Protein AF-A0A919NS58-F1 (afdb_monomer)

Mean predicted aligned error: 2.95 Å

Solvent-accessible surface area (backbone atoms only — not comparable to full-atom values)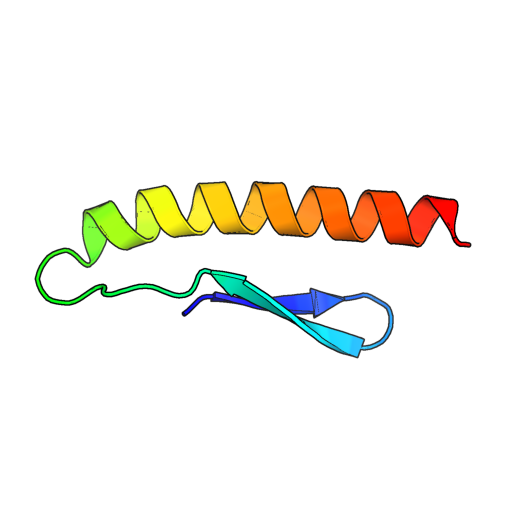: 3019 Å² total; per-residue (Å²): 112,47,68,49,69,49,98,88,68,48,83,43,83,54,38,83,70,90,47,81,98,38,58,71,64,44,48,58,54,47,48,57,52,26,51,56,49,49,55,51,51,53,58,48,55,63,71,78,103

InterPro domains:
  IPR009241 Toxin HigB-like [PF05973] (2-38)

Sequence (49 aa):
MIFAFDPAREAIFLVAGDKAGRWQSWYQDAIALADARFSAHLAELEKER

Foldseek 3Di:
DDWDADPVRDIGDQDDDDCPPPVPVCCVVSVVSSVVVVVVVVVVVVVVD

pLDDT: mean 94.49, std 4.2, range [76.94, 98.25]

Structure (mmCIF, N/CA/C/O backbone):
data_AF-A0A919NS58-F1
#
_entry.id   AF-A0A919NS58-F1
#
loop_
_atom_site.group_PDB
_atom_site.id
_atom_site.type_symbol
_atom_site.label_atom_id
_atom_site.label_alt_id
_atom_site.label_comp_id
_atom_site.label_asym_id
_atom_site.label_entity_id
_atom_site.label_seq_id
_atom_site.pdbx_PDB_ins_code
_atom_site.Cartn_x
_atom_site.Cartn_y
_atom_site.Cartn_z
_atom_site.occupancy
_atom_site.B_iso_or_equiv
_atom_site.auth_seq_id
_atom_site.auth_comp_id
_atom_site.auth_asym_id
_atom_site.auth_atom_id
_atom_site.pdbx_PDB_model_num
ATOM 1 N N . MET A 1 1 ? 8.276 -2.677 -5.294 1.00 90.88 1 MET A N 1
ATOM 2 C CA . MET A 1 1 ? 7.676 -3.161 -4.038 1.00 90.88 1 MET A CA 1
ATOM 3 C C . MET A 1 1 ? 7.056 -1.983 -3.319 1.00 90.88 1 MET A C 1
ATOM 5 O O . MET A 1 1 ? 7.757 -0.990 -3.152 1.00 90.88 1 MET A O 1
ATOM 9 N N . ILE A 1 2 ? 5.783 -2.093 -2.944 1.00 96.38 2 ILE A N 1
ATOM 10 C CA . ILE A 1 2 ? 5.071 -1.126 -2.100 1.00 96.38 2 ILE A CA 1
ATOM 11 C C . ILE A 1 2 ? 4.435 -1.902 -0.945 1.00 96.38 2 ILE A C 1
ATOM 13 O O . ILE A 1 2 ? 3.812 -2.941 -1.174 1.00 96.38 2 ILE A O 1
ATOM 17 N N . PHE A 1 3 ? 4.621 -1.407 0.274 1.00 97.12 3 PHE A N 1
ATOM 18 C CA . PHE A 1 3 ? 4.032 -1.934 1.503 1.00 97.12 3 PHE A CA 1
ATOM 19 C C . PHE A 1 3 ? 3.640 -0.764 2.413 1.00 97.12 3 PHE A C 1
ATOM 21 O O . PHE A 1 3 ? 4.184 0.333 2.264 1.00 97.12 3 PHE A O 1
ATOM 28 N N . ALA A 1 4 ? 2.716 -0.999 3.340 1.00 97.25 4 ALA A N 1
ATOM 29 C CA . ALA A 1 4 ? 2.284 -0.027 4.341 1.00 97.25 4 ALA A CA 1
ATOM 30 C C . ALA A 1 4 ? 2.069 -0.719 5.690 1.00 97.25 4 ALA A C 1
ATOM 32 O O . ALA A 1 4 ? 1.915 -1.936 5.736 1.00 97.25 4 ALA A O 1
ATOM 33 N N . PHE A 1 5 ? 2.060 0.050 6.776 1.00 97.69 5 PHE A N 1
ATOM 34 C CA . PHE 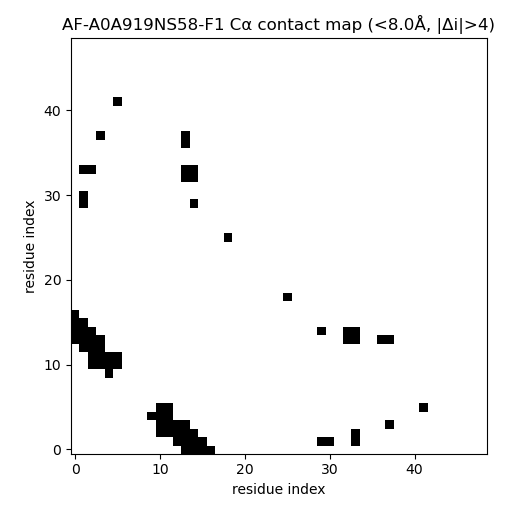A 1 5 ? 1.607 -0.442 8.075 1.00 97.69 5 PHE A CA 1
ATOM 35 C C . PHE A 1 5 ? 0.147 -0.062 8.277 1.00 97.69 5 PHE A C 1
ATOM 37 O O . PHE A 1 5 ? -0.237 1.076 8.000 1.00 97.69 5 PHE A O 1
ATOM 44 N N . ASP A 1 6 ? -0.651 -1.000 8.762 1.00 96.50 6 ASP A N 1
ATOM 45 C CA . ASP A 1 6 ? -2.034 -0.739 9.142 1.00 96.50 6 ASP A CA 1
ATOM 46 C C . ASP A 1 6 ? -2.144 -0.217 10.599 1.00 96.50 6 ASP A C 1
ATOM 48 O O . ASP A 1 6 ? -1.133 -0.099 11.305 1.00 96.50 6 ASP A O 1
ATOM 52 N N . PRO A 1 7 ? -3.354 0.123 11.088 1.00 96.50 7 PRO A N 1
ATOM 53 C CA . PRO A 1 7 ? -3.550 0.586 12.464 1.00 96.50 7 PRO A CA 1
ATOM 54 C C . PRO A 1 7 ? -3.166 -0.431 13.552 1.00 96.50 7 PRO A C 1
ATOM 56 O O . PRO A 1 7 ? -2.851 -0.027 14.674 1.00 96.50 7 PRO A O 1
ATOM 59 N N . ALA A 1 8 ? -3.156 -1.731 13.237 1.00 96.12 8 ALA A N 1
ATOM 60 C CA . ALA A 1 8 ? -2.689 -2.787 14.134 1.00 96.12 8 ALA A CA 1
ATOM 61 C C . ALA A 1 8 ? -1.151 -2.884 14.183 1.00 96.12 8 ALA A C 1
ATOM 63 O O . ALA A 1 8 ? -0.602 -3.603 15.021 1.00 96.12 8 ALA A O 1
ATOM 64 N N . ARG A 1 9 ? -0.453 -2.070 13.374 1.00 96.38 9 ARG A N 1
ATOM 65 C CA . ARG A 1 9 ? 1.003 -2.067 13.172 1.00 96.38 9 ARG A CA 1
ATOM 66 C C . ARG A 1 9 ? 1.498 -3.331 12.475 1.00 96.38 9 ARG A C 1
ATOM 68 O O . ARG A 1 9 ? 2.645 -3.734 12.673 1.00 96.38 9 ARG A O 1
ATOM 75 N N . GLU A 1 10 ? 0.667 -3.9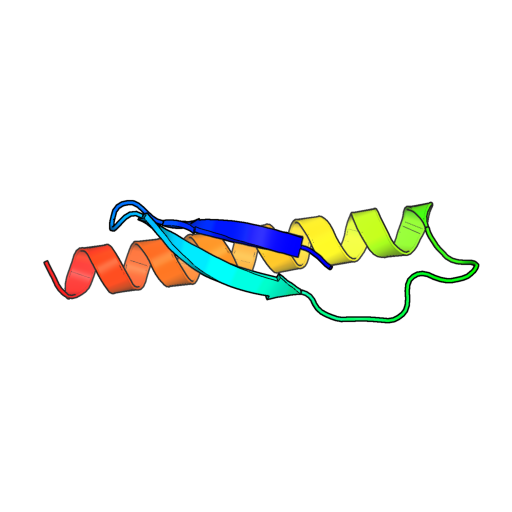16 11.623 1.00 96.94 10 GLU A N 1
ATOM 76 C CA . GLU A 1 10 ? 1.050 -5.032 10.769 1.00 96.94 10 GLU A CA 1
ATOM 77 C C . GLU A 1 10 ? 1.516 -4.521 9.406 1.00 96.94 10 GLU A C 1
ATOM 79 O O . GLU A 1 10 ? 0.946 -3.590 8.835 1.00 96.94 10 GLU A O 1
ATOM 84 N N . ALA A 1 11 ? 2.602 -5.102 8.891 1.00 96.88 11 ALA A N 1
ATOM 85 C CA . ALA A 1 11 ? 3.124 -4.752 7.577 1.00 96.88 11 ALA A CA 1
ATOM 86 C C . ALA A 1 11 ? 2.314 -5.467 6.490 1.00 96.88 11 ALA A C 1
ATOM 88 O O . ALA A 1 11 ? 2.375 -6.689 6.358 1.00 96.88 11 ALA A O 1
ATOM 89 N N . ILE A 1 12 ? 1.610 -4.693 5.670 1.00 96.31 12 ILE A N 1
ATOM 90 C CA . ILE A 1 12 ? 0.781 -5.186 4.576 1.00 96.31 12 ILE A CA 1
ATOM 91 C C . ILE A 1 12 ? 1.504 -4.980 3.252 1.00 96.31 12 ILE A C 1
ATOM 93 O O . ILE A 1 12 ? 1.919 -3.874 2.891 1.00 96.31 12 ILE A O 1
ATOM 97 N N . PHE A 1 13 ? 1.637 -6.065 2.499 1.00 96.81 13 PHE A N 1
ATOM 98 C CA . PHE A 1 13 ? 2.230 -6.043 1.174 1.00 96.81 13 PHE A CA 1
ATOM 99 C C . PHE A 1 13 ? 1.186 -5.659 0.119 1.00 96.81 13 PHE A C 1
ATOM 101 O O . PHE A 1 13 ? 0.210 -6.376 -0.080 1.00 96.81 13 PHE A O 1
ATOM 108 N N . LEU A 1 14 ? 1.398 -4.545 -0.589 1.00 97.19 14 LEU A N 1
ATOM 109 C CA . LEU A 1 14 ? 0.393 -3.979 -1.498 1.00 97.19 14 LEU A CA 1
ATOM 110 C C . LEU A 1 14 ? 0.693 -4.273 -2.972 1.00 97.19 14 LEU A C 1
ATOM 112 O O . LEU A 1 14 ? -0.215 -4.592 -3.745 1.00 97.19 14 LEU A O 1
ATOM 116 N N . VAL A 1 15 ? 1.962 -4.167 -3.388 1.00 96.75 15 VAL A N 1
ATOM 117 C CA . VAL A 1 15 ? 2.374 -4.392 -4.786 1.00 96.75 15 VAL A CA 1
ATOM 118 C C . VAL A 1 15 ? 3.768 -5.022 -4.885 1.00 96.75 15 VAL A C 1
ATOM 120 O O . VAL A 1 15 ? 4.770 -4.449 -4.439 1.00 96.75 15 VAL A O 1
ATOM 123 N N . ALA A 1 16 ? 3.837 -6.158 -5.586 1.00 92.62 16 ALA A N 1
ATOM 124 C CA . ALA A 1 16 ? 5.051 -6.784 -6.118 1.00 92.62 16 ALA A CA 1
ATOM 125 C C . ALA A 1 16 ? 5.107 -6.567 -7.629 1.00 92.62 16 ALA A C 1
ATOM 127 O O . ALA A 1 16 ? 4.074 -6.539 -8.292 1.00 92.62 16 ALA A O 1
ATOM 128 N N . GLY A 1 17 ? 6.310 -6.475 -8.186 1.00 87.75 17 GLY A N 1
ATOM 129 C CA . GLY A 1 17 ? 6.480 -6.471 -9.632 1.00 87.75 17 GLY A CA 1
ATOM 130 C C . GLY A 1 17 ? 7.863 -6.021 -10.065 1.00 87.75 17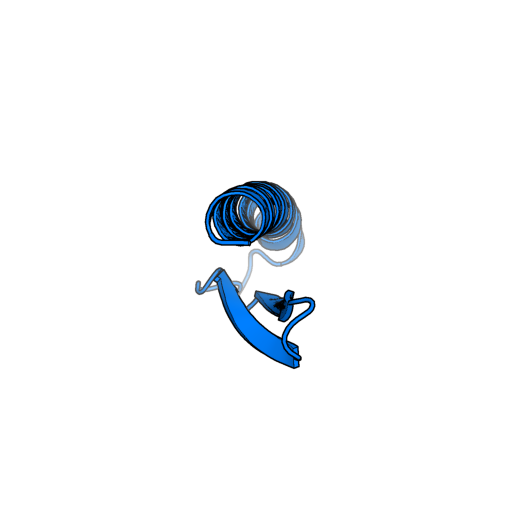 GLY A C 1
ATOM 131 O O . GLY A 1 17 ? 8.624 -5.450 -9.277 1.00 87.75 17 GLY A O 1
ATOM 132 N N . ASP A 1 18 ? 8.152 -6.270 -11.337 1.00 87.25 18 ASP A N 1
ATOM 133 C CA . ASP A 1 18 ? 9.367 -5.806 -11.985 1.00 87.25 18 ASP A CA 1
ATOM 134 C C . ASP A 1 18 ? 9.221 -4.346 -12.438 1.00 87.25 18 ASP A C 1
ATOM 136 O O . ASP A 1 18 ? 8.377 -4.003 -13.275 1.00 87.25 18 ASP A O 1
ATOM 140 N N . LYS A 1 19 ? 10.069 -3.497 -11.857 1.00 87.69 19 LYS A N 1
ATOM 141 C CA . LYS A 1 19 ? 10.167 -2.064 -12.150 1.00 87.69 19 LYS A CA 1
ATOM 142 C C . LYS A 1 19 ? 11.355 -1.716 -13.051 1.00 87.69 19 LYS A C 1
ATOM 144 O O . LYS A 1 19 ? 11.539 -0.541 -13.379 1.00 87.69 19 LYS A O 1
ATOM 149 N N . ALA A 1 20 ? 12.187 -2.692 -13.425 1.00 90.81 20 ALA A N 1
ATOM 150 C CA . ALA A 1 20 ? 13.380 -2.452 -14.225 1.00 90.81 20 ALA A CA 1
ATOM 151 C C . ALA A 1 20 ? 13.007 -1.827 -15.580 1.00 90.81 20 ALA A C 1
ATOM 153 O O . ALA A 1 20 ? 12.082 -2.261 -16.262 1.00 90.81 20 ALA A O 1
ATOM 154 N N . GLY A 1 21 ? 13.696 -0.743 -15.944 1.00 90.31 21 GLY A N 1
ATOM 155 C CA . GLY A 1 21 ? 13.475 -0.028 -17.206 1.00 90.31 21 GLY A CA 1
ATOM 156 C C . GLY A 1 21 ? 12.143 0.728 -17.340 1.00 90.31 21 GLY A C 1
ATOM 157 O O . GLY A 1 21 ? 11.945 1.387 -18.353 1.00 90.31 21 GLY A O 1
ATOM 158 N N . ARG A 1 22 ? 11.240 0.682 -16.348 1.00 90.50 22 ARG A N 1
ATOM 159 C CA . ARG A 1 22 ? 9.906 1.320 -16.409 1.00 90.50 22 ARG A CA 1
ATOM 160 C C . ARG A 1 22 ? 9.551 2.108 -15.150 1.00 90.50 22 ARG A C 1
ATOM 162 O O . ARG A 1 22 ? 8.394 2.172 -14.769 1.00 90.50 22 ARG A O 1
ATOM 169 N N . TRP A 1 23 ? 10.533 2.699 -14.475 1.00 87.06 23 TRP A N 1
ATOM 170 C CA . TRP A 1 23 ? 10.348 3.286 -13.143 1.00 87.06 23 TRP A CA 1
ATOM 171 C C . TRP A 1 23 ? 9.183 4.288 -13.068 1.00 87.06 23 TRP A C 1
ATOM 173 O O . TRP A 1 23 ? 8.340 4.150 -12.191 1.00 87.06 23 TRP A O 1
ATOM 183 N N . GLN A 1 24 ? 9.089 5.249 -13.993 1.00 88.75 24 GLN A N 1
ATOM 184 C CA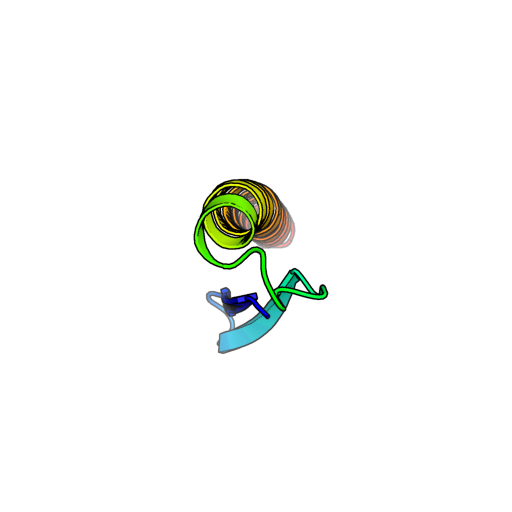 . GLN A 1 24 ? 8.025 6.265 -13.967 1.00 88.75 24 GLN A CA 1
ATOM 185 C C . GLN A 1 24 ? 6.619 5.679 -14.141 1.00 88.75 24 GLN A C 1
ATOM 187 O O . GLN A 1 24 ? 5.772 5.892 -13.277 1.00 88.75 24 GLN A O 1
ATOM 192 N N . SER A 1 25 ? 6.376 4.930 -15.221 1.00 92.12 25 SER A N 1
ATOM 193 C CA . SER A 1 25 ? 5.059 4.330 -15.471 1.00 92.12 25 SER A CA 1
ATOM 194 C C . SER A 1 25 ? 4.712 3.277 -14.424 1.00 92.12 25 SER A C 1
ATOM 196 O O . SER A 1 25 ? 3.591 3.246 -13.931 1.00 92.12 25 SER A O 1
ATOM 198 N N . TRP A 1 26 ? 5.698 2.484 -13.990 1.00 94.19 26 TRP A N 1
ATOM 199 C CA . TRP A 1 26 ? 5.500 1.494 -12.938 1.00 94.19 26 TRP A CA 1
ATOM 200 C C . TRP A 1 26 ? 5.022 2.141 -11.642 1.00 94.19 26 TRP A C 1
ATOM 202 O O . TRP A 1 26 ? 4.095 1.622 -11.038 1.00 94.19 26 TRP A O 1
ATOM 212 N N . TYR A 1 27 ? 5.616 3.259 -11.204 1.00 93.56 27 TYR A N 1
ATOM 213 C CA . TYR A 1 27 ? 5.154 3.927 -9.985 1.00 93.56 27 TYR A CA 1
ATOM 214 C C . TYR A 1 27 ? 3.765 4.546 -10.150 1.00 93.56 27 TYR A C 1
ATOM 216 O O . TYR A 1 27 ? 2.987 4.461 -9.209 1.00 93.56 27 TYR A O 1
ATOM 224 N N . GLN A 1 28 ? 3.428 5.116 -11.312 1.00 94.38 28 GLN A N 1
ATOM 225 C CA . GLN A 1 28 ? 2.077 5.640 -11.559 1.00 94.38 28 GLN A CA 1
ATOM 226 C C . GLN A 1 28 ? 1.014 4.548 -11.375 1.00 94.38 28 GLN A C 1
ATOM 228 O O . GLN A 1 28 ? 0.074 4.729 -10.602 1.00 94.38 28 GLN A O 1
ATOM 233 N N . ASP A 1 29 ? 1.219 3.389 -12.001 1.00 94.62 29 ASP A N 1
ATOM 234 C CA . ASP A 1 29 ? 0.282 2.267 -11.917 1.00 94.62 29 ASP A CA 1
ATOM 235 C C . ASP A 1 29 ? 0.310 1.601 -10.532 1.00 94.62 29 ASP A C 1
ATOM 237 O O . ASP A 1 29 ? -0.728 1.290 -9.945 1.00 94.62 29 ASP A O 1
ATOM 241 N N . ALA A 1 30 ? 1.507 1.385 -9.980 1.00 96.00 30 ALA A N 1
ATOM 242 C CA . ALA A 1 30 ? 1.686 0.695 -8.709 1.00 96.00 30 ALA A CA 1
ATOM 243 C C . ALA A 1 30 ? 1.155 1.506 -7.524 1.00 96.00 30 ALA A C 1
ATOM 245 O O . ALA A 1 30 ? 0.628 0.902 -6.595 1.00 96.00 30 ALA A O 1
ATOM 246 N N . ILE A 1 31 ? 1.270 2.838 -7.536 1.00 96.12 31 ILE A N 1
ATOM 247 C CA . ILE A 1 31 ? 0.719 3.691 -6.472 1.00 96.12 31 ILE A CA 1
ATOM 248 C C . ILE A 1 31 ? -0.807 3.625 -6.492 1.00 96.12 31 ILE A C 1
ATOM 250 O O . ILE A 1 31 ? -1.395 3.276 -5.475 1.00 96.12 31 ILE A O 1
ATOM 254 N N . ALA A 1 32 ? -1.442 3.845 -7.649 1.00 97.00 32 ALA A N 1
ATOM 255 C CA . ALA A 1 32 ? -2.901 3.785 -7.759 1.00 97.00 32 ALA A CA 1
ATOM 256 C C . ALA A 1 32 ? -3.457 2.423 -7.305 1.00 97.00 32 ALA A C 1
ATOM 258 O O . ALA A 1 32 ? -4.472 2.336 -6.612 1.00 97.00 32 ALA A O 1
ATOM 259 N N . LEU A 1 33 ? -2.757 1.343 -7.657 1.00 97.44 33 LEU A N 1
ATOM 260 C CA . LEU A 1 33 ? -3.121 -0.006 -7.249 1.00 97.44 33 LEU A CA 1
ATOM 261 C C . LEU A 1 33 ? -2.887 -0.266 -5.751 1.00 97.44 33 LEU A C 1
ATOM 263 O O . LEU A 1 33 ? -3.682 -0.966 -5.121 1.00 97.44 33 LEU A O 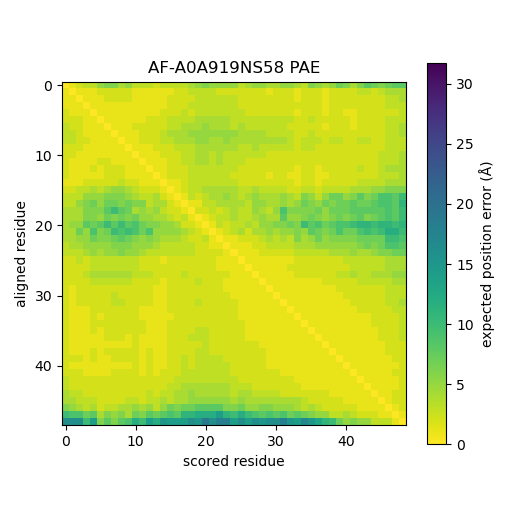1
ATOM 267 N N . ALA A 1 34 ? -1.800 0.263 -5.185 1.00 98.12 34 ALA A N 1
ATOM 268 C CA . ALA A 1 34 ? -1.511 0.157 -3.760 1.00 98.12 34 ALA A CA 1
ATOM 269 C C . ALA A 1 34 ? -2.555 0.903 -2.922 1.00 98.12 34 ALA A C 1
ATOM 271 O O . ALA A 1 34 ? -3.046 0.334 -1.949 1.00 98.12 34 ALA A O 1
ATOM 272 N N . ASP A 1 35 ? -2.942 2.109 -3.341 1.00 98.25 35 ASP A N 1
ATOM 273 C CA . ASP A 1 35 ? -3.964 2.920 -2.677 1.00 98.25 35 ASP A CA 1
ATOM 274 C C . ASP A 1 35 ? -5.304 2.181 -2.637 1.00 98.25 35 ASP A C 1
ATOM 276 O O . ASP A 1 35 ? -5.876 1.996 -1.563 1.00 98.25 35 ASP A O 1
ATOM 280 N N . ALA A 1 36 ? -5.763 1.655 -3.779 1.00 98.25 36 ALA A N 1
ATOM 281 C CA . ALA A 1 36 ? -7.016 0.904 -3.849 1.00 98.25 36 ALA A CA 1
ATOM 282 C C . ALA A 1 36 ? -7.022 -0.322 -2.918 1.00 98.25 36 ALA A C 1
ATOM 284 O O . ALA A 1 36 ? -8.013 -0.591 -2.236 1.00 98.25 36 ALA A O 1
ATOM 285 N N . ARG A 1 37 ? -5.906 -1.061 -2.859 1.00 98.06 37 ARG A N 1
ATOM 286 C CA . ARG A 1 37 ? -5.765 -2.225 -1.970 1.00 98.06 37 ARG A CA 1
ATOM 287 C C . ARG A 1 37 ? -5.729 -1.835 -0.504 1.00 98.06 37 ARG A C 1
ATOM 289 O O . ARG A 1 37 ? -6.341 -2.518 0.310 1.00 98.06 37 ARG A O 1
ATOM 296 N N . PHE A 1 38 ? -5.032 -0.755 -0.168 1.00 98.00 38 PHE A N 1
ATOM 297 C CA . PHE A 1 38 ? -4.931 -0.314 1.214 1.00 98.00 38 PHE A CA 1
ATOM 298 C C . PHE A 1 38 ? -6.268 0.231 1.721 1.00 98.00 38 PHE A C 1
ATOM 300 O O . PHE A 1 38 ? -6.686 -0.128 2.815 1.00 98.00 38 PHE A O 1
ATOM 307 N N . SER A 1 39 ? -7.002 0.998 0.908 1.00 98.06 39 SER A N 1
ATOM 308 C CA . SER A 1 39 ? -8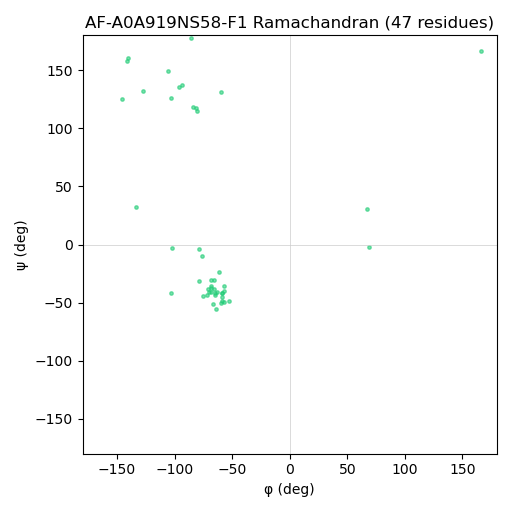.363 1.426 1.254 1.00 98.06 39 SER A CA 1
ATOM 309 C C . SER A 1 39 ? -9.304 0.241 1.485 1.00 98.06 39 SER A C 1
ATOM 311 O O . SER A 1 39 ? -10.073 0.260 2.441 1.00 98.06 39 SER A O 1
ATOM 313 N N . ALA A 1 40 ? -9.225 -0.803 0.653 1.00 98.06 40 ALA A N 1
ATOM 314 C CA . ALA A 1 40 ? -10.014 -2.018 0.849 1.00 98.06 40 ALA A CA 1
ATOM 315 C C . ALA A 1 40 ? -9.636 -2.762 2.144 1.00 98.06 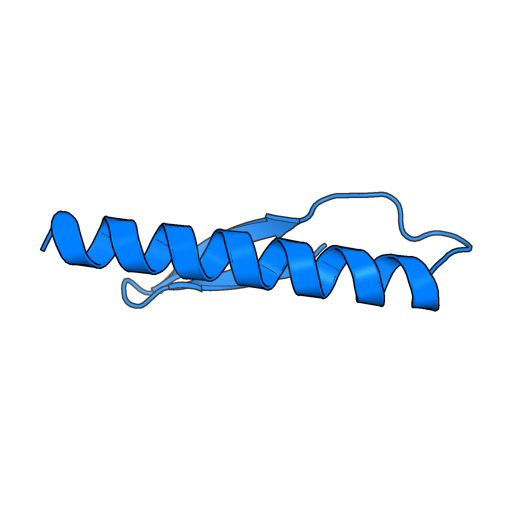40 ALA A C 1
ATOM 317 O O . ALA A 1 40 ? -10.530 -3.191 2.867 1.00 98.06 40 ALA A O 1
ATOM 318 N N . HIS A 1 41 ? -8.338 -2.865 2.462 1.00 97.12 41 HIS A N 1
ATOM 319 C CA . HIS A 1 41 ? -7.849 -3.449 3.722 1.00 97.12 41 HIS A CA 1
ATOM 320 C C . HIS A 1 41 ? -8.399 -2.707 4.942 1.00 97.12 41 HIS A C 1
ATOM 322 O O . HIS A 1 41 ? -8.948 -3.326 5.848 1.00 97.12 41 HIS A O 1
ATOM 328 N N . LEU A 1 42 ? -8.318 -1.374 4.943 1.00 97.19 42 LEU A N 1
ATOM 329 C CA . LEU A 1 42 ? -8.838 -0.553 6.040 1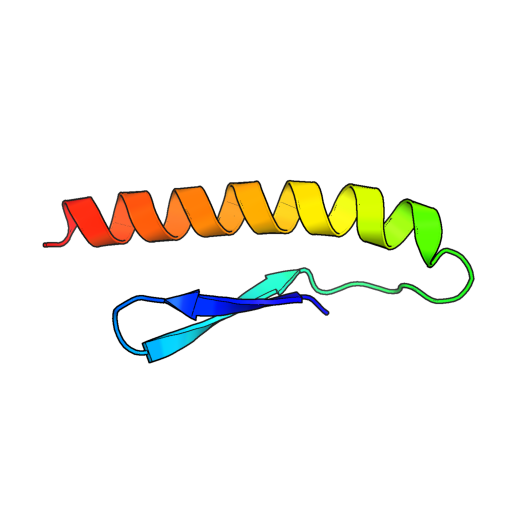.00 97.19 42 LEU A CA 1
ATOM 330 C C . LEU A 1 42 ? -10.357 -0.691 6.197 1.00 97.19 42 LEU A C 1
ATOM 332 O O . LEU A 1 42 ? -10.841 -0.798 7.318 1.00 97.19 42 LEU A O 1
ATOM 336 N N . ALA A 1 43 ? -11.099 -0.731 5.087 1.00 97.75 43 ALA A N 1
ATOM 337 C CA . ALA A 1 43 ? -12.548 -0.912 5.121 1.00 97.75 43 ALA A CA 1
ATOM 338 C C . ALA A 1 43 ? -12.960 -2.289 5.663 1.00 97.75 43 ALA A C 1
ATOM 340 O O . ALA A 1 43 ? -14.032 -2.410 6.250 1.00 97.75 43 ALA A O 1
ATOM 341 N N . GLU A 1 44 ? -12.146 -3.327 5.463 1.00 96.56 44 GLU A N 1
ATOM 342 C CA . GLU A 1 44 ? -12.400 -4.641 6.057 1.00 96.56 44 GLU A CA 1
ATOM 343 C C . GLU A 1 44 ? -12.072 -4.650 7.552 1.00 96.56 44 GLU A C 1
ATOM 345 O O . GLU A 1 44 ? -12.912 -5.058 8.351 1.00 96.56 44 GLU A O 1
ATOM 350 N N . LEU A 1 45 ? -10.932 -4.071 7.950 1.00 95.69 45 LEU A N 1
ATOM 351 C CA . LEU A 1 45 ? -10.574 -3.903 9.363 1.00 95.69 45 LEU A CA 1
ATOM 352 C C . LEU A 1 45 ? -11.630 -3.125 10.158 1.00 95.69 45 LEU A C 1
ATOM 354 O O . LEU A 1 45 ? -11.856 -3.410 11.330 1.00 95.69 45 LEU A O 1
ATOM 358 N N . GLU A 1 46 ? -12.280 -2.133 9.546 1.00 94.81 46 GLU A N 1
ATOM 359 C CA . GLU A 1 46 ? -13.368 -1.388 10.186 1.00 94.81 46 GLU A CA 1
ATOM 360 C C . GLU A 1 46 ? -14.629 -2.230 10.413 1.00 94.81 46 GLU A C 1
ATOM 362 O O . GLU A 1 46 ? -15.345 -1.970 11.377 1.00 94.81 46 GLU A O 1
ATOM 367 N N . LYS A 1 47 ? -14.911 -3.228 9.564 1.00 95.00 47 LYS A N 1
ATOM 368 C CA . LYS A 1 47 ? -16.063 -4.132 9.741 1.00 95.00 47 LYS A CA 1
ATOM 369 C C . LYS A 1 47 ? -15.810 -5.216 10.779 1.00 95.00 47 LYS A C 1
ATOM 371 O O . LYS A 1 47 ? -16.757 -5.689 11.398 1.00 95.00 47 LYS A O 1
ATOM 376 N N . GLU A 1 48 ? -14.559 -5.643 10.917 1.00 88.38 48 GLU A N 1
ATOM 377 C CA . GLU A 1 48 ? -14.146 -6.648 11.901 1.00 88.38 48 GLU A CA 1
ATOM 378 C C . GLU A 1 48 ? -14.055 -6.081 13.330 1.00 88.38 48 GLU A C 1
ATOM 380 O O . GLU A 1 48 ? -13.907 -6.846 14.286 1.00 88.38 48 GLU A O 1
ATOM 385 N N . ARG A 1 49 ? -14.146 -4.753 13.479 1.00 76.94 49 ARG A N 1
ATOM 386 C CA . ARG A 1 49 ? -14.055 -4.029 14.752 1.00 76.94 49 ARG A CA 1
ATOM 387 C C . ARG A 1 49 ? -15.399 -3.863 15.454 1.00 76.94 49 ARG A C 1
ATOM 389 O O . ARG A 1 49 ? -15.383 -3.913 16.705 1.00 76.94 49 ARG A O 1
#

Radius of gyration: 12.45 Å; Cα contacts (8 Å, |Δi|>4): 36; chains: 1; bounding box: 30×13×32 Å

Secondary structure (DSSP, 8-state):
-EEEE-TT--EEEEE----TT-HHHHHHHHHHHHHHHHHHHHHHHHH--

Organism: NCBI:txid571912